Protein AF-A0A1V5NNU7-F1 (afdb_monomer_lite)

Secondary structure (DSSP, 8-state):
-B-TT-------HHHHHHHHHHHHHHTT-------PPP-BHHHHHHHS---EEE--SSS--EEGGGS---TT---EEE--TT---HHHHHHHHHTTPEEEES-SSPPPHHHHHHHHHHHHHHHHHT-

Radius of gyration: 15.11 Å; chains: 1; bounding box: 36×35×34 Å

Foldseek 3Di:
DDAPPADPDDPPQVVVQVVQVVVCVVVVNPDGDDDDDDDDLLVDLVPDDAAEEEFDDPDDAAAPLVDDDDPVDGDYHFAAQVTHDPVSVVSSVVSPHGYHYLDPDDDHRVRSVVSNVVSNVVNVVVD

Sequence (127 aa):
MICDRSERRATNHERFDKVIIAAMKQSMHAFKPVLNLQTDFRQYILNSAPGFIAHCMDTPKMPLKQFNFDPKGVSVLIGPEGDFTSEEVAFAVQNGWTAVSLGSSRLRTETAALVAVHTVNLLMDNS

Structure (mmCIF, N/CA/C/O backbone):
data_AF-A0A1V5NNU7-F1
#
_entry.id   AF-A0A1V5NNU7-F1
#
loop_
_atom_site.group_PDB
_atom_site.id
_atom_site.type_symbol
_atom_site.label_atom_id
_atom_site.label_alt_id
_atom_site.label_comp_id
_atom_site.label_asym_id
_atom_site.label_entity_id
_atom_site.label_seq_id
_atom_site.pdbx_PDB_ins_code
_atom_site.Cartn_x
_atom_site.Cartn_y
_atom_site.Cartn_z
_atom_site.occupancy
_atom_site.B_iso_or_equiv
_atom_site.auth_seq_id
_atom_site.auth_comp_id
_atom_site.auth_asym_id
_atom_site.auth_atom_id
_atom_site.pdbx_PDB_model_num
ATOM 1 N N . MET A 1 1 ? 6.171 -5.616 -5.724 1.00 84.62 1 MET A N 1
ATOM 2 C CA . MET A 1 1 ? 5.440 -6.860 -5.425 1.00 84.62 1 MET A CA 1
ATOM 3 C C . MET A 1 1 ? 4.953 -7.443 -6.735 1.00 84.62 1 MET A C 1
ATOM 5 O O . MET A 1 1 ? 4.526 -6.669 -7.584 1.00 84.62 1 MET A O 1
ATOM 9 N N . ILE A 1 2 ? 5.098 -8.749 -6.925 1.00 85.00 2 ILE A N 1
ATOM 10 C CA . ILE A 1 2 ? 4.621 -9.463 -8.111 1.00 85.00 2 ILE A CA 1
ATOM 11 C C . ILE A 1 2 ? 3.343 -10.191 -7.705 1.00 85.00 2 ILE A C 1
ATOM 13 O O . ILE A 1 2 ? 3.378 -11.041 -6.819 1.00 85.00 2 ILE A O 1
ATOM 17 N N . CYS A 1 3 ? 2.240 -9.818 -8.345 1.00 85.56 3 CYS A N 1
ATOM 18 C CA . CYS A 1 3 ? 0.917 -10.421 -8.170 1.00 85.56 3 CYS A CA 1
ATOM 19 C C . CYS A 1 3 ? 0.507 -11.126 -9.465 1.00 85.56 3 CYS A C 1
ATOM 21 O O . CYS A 1 3 ? 1.105 -10.879 -10.521 1.00 85.56 3 CYS A O 1
ATOM 23 N N . ASP A 1 4 ? -0.543 -11.937 -9.414 1.00 81.94 4 ASP A N 1
ATOM 24 C CA . ASP A 1 4 ? -1.016 -12.712 -10.566 1.00 81.94 4 ASP A CA 1
ATOM 25 C C . ASP A 1 4 ? -1.311 -11.823 -11.789 1.00 81.94 4 ASP A C 1
ATOM 27 O O . ASP A 1 4 ? -0.905 -12.118 -12.913 1.00 81.94 4 ASP A O 1
ATOM 31 N N . ARG A 1 5 ? -1.906 -10.648 -11.548 1.00 84.19 5 ARG A N 1
ATOM 32 C CA . ARG A 1 5 ? -2.291 -9.669 -12.579 1.00 84.19 5 ARG A CA 1
ATOM 33 C C . ARG A 1 5 ? -1.331 -8.485 -12.714 1.00 84.19 5 ARG A C 1
ATOM 35 O O . ARG A 1 5 ? -1.714 -7.422 -13.200 1.00 84.19 5 ARG A O 1
ATOM 42 N N . SER A 1 6 ? -0.094 -8.632 -12.245 1.00 79.31 6 SER A N 1
ATOM 43 C CA . SER A 1 6 ? 0.920 -7.581 -12.378 1.00 79.31 6 SER A CA 1
ATOM 44 C C . SER A 1 6 ? 1.554 -7.575 -13.772 1.00 79.31 6 SER A C 1
ATOM 46 O O . SER A 1 6 ? 1.871 -8.626 -14.334 1.00 79.31 6 SER A O 1
ATOM 48 N N . GLU A 1 7 ? 1.786 -6.385 -14.336 1.00 76.38 7 GLU A N 1
ATOM 49 C CA . GLU A 1 7 ? 2.614 -6.273 -15.537 1.00 76.38 7 GLU A CA 1
ATOM 50 C C . GLU A 1 7 ? 4.048 -6.710 -15.217 1.00 76.38 7 GLU A C 1
ATOM 52 O O . GLU A 1 7 ? 4.734 -6.117 -14.380 1.00 76.38 7 GLU A O 1
ATOM 57 N N . ARG A 1 8 ? 4.538 -7.733 -15.922 1.00 63.97 8 ARG A N 1
ATOM 58 C CA . ARG A 1 8 ? 5.916 -8.219 -15.781 1.00 63.97 8 ARG A CA 1
ATOM 59 C C . ARG A 1 8 ? 6.866 -7.367 -16.618 1.00 63.97 8 ARG A C 1
ATOM 61 O O . ARG A 1 8 ? 7.374 -7.803 -17.648 1.00 63.97 8 ARG A O 1
ATOM 68 N N . ARG A 1 9 ? 7.100 -6.129 -16.185 1.00 62.97 9 ARG A N 1
ATOM 69 C CA . ARG A 1 9 ? 8.203 -5.297 -16.686 1.00 62.97 9 ARG A CA 1
ATOM 70 C C . ARG A 1 9 ? 9.362 -5.337 -15.700 1.00 62.97 9 ARG A C 1
ATOM 72 O O . ARG A 1 9 ? 9.158 -5.247 -14.492 1.00 62.97 9 ARG A O 1
ATOM 79 N N . ALA A 1 10 ? 10.581 -5.450 -16.228 1.00 64.12 10 ALA A N 1
ATOM 80 C CA . ALA A 1 10 ? 11.787 -5.271 -15.434 1.00 64.12 10 ALA A CA 1
ATOM 81 C C . ALA A 1 10 ? 11.783 -3.847 -14.860 1.00 64.12 10 ALA A C 1
ATOM 83 O O . ALA A 1 10 ? 11.846 -2.863 -15.602 1.00 64.12 10 ALA A O 1
ATOM 84 N N . THR A 1 11 ? 11.660 -3.730 -13.539 1.00 68.38 11 THR A N 1
ATOM 85 C CA . THR A 1 11 ? 11.697 -2.431 -12.870 1.00 68.38 11 THR A CA 1
ATOM 86 C C . THR A 1 11 ? 13.098 -1.851 -13.016 1.00 68.38 11 THR A C 1
ATOM 88 O O . THR A 1 11 ? 14.067 -2.427 -12.524 1.00 68.38 11 THR A O 1
ATOM 91 N N . ASN A 1 12 ? 13.222 -0.696 -13.672 1.00 80.00 12 ASN A N 1
ATOM 92 C CA . ASN A 1 12 ? 14.491 0.025 -13.738 1.00 80.00 12 ASN A CA 1
ATOM 93 C C . ASN A 1 12 ? 14.757 0.697 -12.381 1.00 80.00 12 ASN A C 1
ATOM 95 O O . ASN A 1 12 ? 14.394 1.853 -12.156 1.00 80.00 12 ASN A O 1
ATOM 99 N N . HIS A 1 13 ? 15.331 -0.076 -11.460 1.00 84.31 13 HIS A N 1
ATOM 100 C CA . HIS A 1 13 ? 15.569 0.320 -10.075 1.00 84.31 13 HIS A CA 1
ATOM 101 C C . HIS A 1 13 ? 16.405 1.603 -9.978 1.00 84.31 13 HIS A C 1
ATOM 103 O O . HIS A 1 13 ? 16.052 2.513 -9.235 1.00 84.31 13 HIS A O 1
ATOM 109 N N . GLU A 1 14 ? 17.449 1.725 -10.802 1.00 86.94 14 GLU A N 1
ATOM 110 C CA . GLU A 1 14 ? 18.316 2.907 -10.836 1.00 86.94 14 GLU A CA 1
ATOM 111 C C . GLU A 1 14 ? 17.545 4.173 -11.241 1.00 86.94 14 GLU A C 1
ATOM 113 O O . GLU A 1 14 ? 17.728 5.246 -10.662 1.00 86.94 14 GLU A O 1
ATOM 118 N N . ARG A 1 15 ? 16.633 4.057 -12.216 1.00 89.69 15 ARG A N 1
ATOM 119 C CA . ARG A 1 15 ? 15.765 5.171 -12.615 1.00 89.69 15 ARG A CA 1
ATOM 120 C C . ARG A 1 15 ? 14.860 5.612 -11.464 1.00 89.69 15 ARG A C 1
ATOM 122 O O . ARG A 1 15 ? 14.734 6.813 -11.240 1.00 89.69 15 ARG A O 1
ATOM 129 N N . PHE A 1 16 ? 14.222 4.680 -10.758 1.00 89.69 16 PHE A N 1
ATOM 130 C CA . PHE A 1 16 ? 13.348 5.029 -9.633 1.00 89.69 16 PHE A CA 1
ATOM 131 C C . PHE A 1 16 ? 14.127 5.626 -8.462 1.00 89.69 16 PHE A C 1
ATOM 133 O O . PHE A 1 16 ? 13.660 6.594 -7.870 1.00 89.69 16 PHE A O 1
ATOM 140 N N . ASP A 1 17 ? 15.335 5.135 -8.187 1.00 90.69 17 ASP A N 1
ATOM 141 C CA . ASP A 1 17 ? 16.196 5.704 -7.150 1.00 90.69 17 ASP A CA 1
ATOM 142 C C . ASP A 1 17 ? 16.523 7.182 -7.427 1.00 90.69 17 ASP A C 1
ATOM 144 O O . ASP A 1 17 ? 16.389 8.036 -6.548 1.00 90.69 17 ASP A O 1
ATOM 148 N N . LYS A 1 18 ? 16.838 7.517 -8.688 1.00 92.69 18 LYS A N 1
ATOM 149 C CA . LYS A 1 18 ? 17.049 8.910 -9.123 1.00 92.69 18 LYS A CA 1
ATOM 150 C C . LYS A 1 18 ? 15.800 9.772 -8.934 1.00 92.69 18 LYS A C 1
ATOM 152 O O . LYS A 1 18 ? 15.919 10.914 -8.491 1.00 92.69 18 LYS A O 1
ATOM 157 N N . VAL A 1 19 ? 14.614 9.240 -9.242 1.00 92.19 19 VAL A N 1
ATOM 158 C CA . VAL A 1 19 ? 13.336 9.947 -9.036 1.00 92.19 19 VAL A CA 1
ATOM 159 C C . VAL A 1 19 ? 13.085 10.205 -7.549 1.00 92.19 19 VAL A C 1
ATOM 161 O O . VAL A 1 19 ? 12.740 11.328 -7.191 1.00 92.19 19 VAL A O 1
ATOM 164 N N . ILE A 1 20 ? 13.317 9.213 -6.683 1.00 91.19 20 ILE A N 1
ATOM 165 C CA . ILE A 1 20 ? 13.169 9.352 -5.226 1.00 91.19 20 ILE A CA 1
ATOM 166 C C . ILE A 1 20 ? 14.097 10.452 -4.702 1.00 91.19 20 ILE A C 1
ATOM 168 O O . ILE A 1 20 ? 13.642 11.367 -4.019 1.00 91.19 20 ILE A O 1
ATOM 172 N N . ILE A 1 21 ? 15.380 10.418 -5.076 1.00 91.31 21 ILE A N 1
ATOM 173 C CA . ILE A 1 21 ? 16.362 11.426 -4.653 1.00 91.31 21 ILE A CA 1
ATOM 174 C C . ILE A 1 21 ? 15.961 12.829 -5.132 1.00 91.31 21 ILE A C 1
ATOM 176 O O . ILE A 1 21 ? 16.080 13.794 -4.376 1.00 91.31 21 ILE A O 1
ATOM 180 N N . ALA A 1 22 ? 15.499 12.965 -6.377 1.00 92.50 22 ALA A N 1
ATOM 181 C CA . ALA A 1 22 ? 15.054 14.249 -6.912 1.00 92.50 22 ALA A CA 1
ATOM 182 C C . ALA A 1 22 ? 13.830 14.787 -6.154 1.00 92.50 22 ALA A C 1
ATOM 184 O O . ALA A 1 22 ? 13.823 15.957 -5.773 1.00 92.50 22 ALA A O 1
ATOM 185 N N . ALA A 1 23 ? 12.838 13.932 -5.884 1.00 89.12 23 ALA A N 1
ATOM 186 C CA . ALA A 1 23 ? 11.636 14.297 -5.141 1.00 89.12 23 ALA A CA 1
ATOM 187 C C . ALA A 1 23 ? 11.966 14.758 -3.715 1.00 89.12 23 ALA A C 1
ATOM 189 O O . ALA A 1 23 ? 11.508 15.821 -3.309 1.00 89.12 23 ALA A O 1
ATOM 190 N N . MET A 1 24 ? 12.823 14.026 -2.994 1.00 91.06 24 MET A N 1
ATOM 191 C CA . MET A 1 24 ? 13.263 14.407 -1.644 1.00 91.06 24 MET A CA 1
ATOM 192 C C . MET A 1 24 ? 13.935 15.779 -1.601 1.00 91.06 24 MET A C 1
ATOM 194 O O . MET A 1 24 ? 13.652 16.583 -0.716 1.00 91.06 24 MET A O 1
ATOM 198 N N . LYS A 1 25 ? 14.839 16.048 -2.555 1.00 88.88 25 LYS A N 1
ATOM 199 C CA . LYS A 1 25 ? 15.548 17.332 -2.638 1.00 88.88 25 LYS A CA 1
ATOM 200 C C . LYS A 1 25 ? 14.581 18.489 -2.878 1.00 88.88 25 LYS A C 1
ATOM 202 O O . LYS A 1 25 ? 14.775 19.557 -2.317 1.00 88.88 25 LYS A O 1
ATOM 207 N N . GLN A 1 26 ? 13.556 18.273 -3.702 1.00 92.00 26 GLN A N 1
ATOM 208 C CA . GLN A 1 26 ? 12.534 19.280 -3.994 1.00 92.00 26 GLN A CA 1
ATOM 209 C C . GLN A 1 26 ? 11.574 19.500 -2.819 1.00 92.00 26 GLN A C 1
ATOM 211 O O . GLN A 1 26 ? 11.156 20.627 -2.581 1.00 92.00 26 GLN A O 1
ATOM 216 N N . SER A 1 27 ? 11.245 18.448 -2.064 1.00 87.62 27 SER A N 1
ATOM 217 C CA . SER A 1 27 ? 10.344 18.525 -0.907 1.00 87.62 27 SER A CA 1
ATOM 218 C C . SER A 1 27 ? 11.048 18.819 0.423 1.00 87.62 27 SER A C 1
ATOM 220 O O . SER A 1 27 ? 10.395 18.808 1.465 1.00 87.62 27 SER A O 1
ATOM 222 N N . MET A 1 28 ? 12.364 19.070 0.405 1.00 85.00 28 MET A N 1
ATOM 223 C CA . MET A 1 28 ? 13.198 19.308 1.593 1.00 85.00 28 MET A CA 1
ATOM 224 C C . MET A 1 28 ? 13.087 18.200 2.656 1.00 85.00 28 MET A C 1
ATOM 226 O O . MET A 1 28 ? 13.238 18.443 3.852 1.00 85.00 28 MET A O 1
ATOM 230 N N . HIS A 1 29 ? 12.842 16.962 2.222 1.00 77.94 29 HIS A N 1
ATOM 231 C CA . HIS A 1 29 ? 12.754 15.806 3.108 1.00 77.94 29 HIS A CA 1
ATOM 232 C C . HIS A 1 29 ? 14.135 15.180 3.325 1.00 77.94 29 HIS A C 1
ATOM 234 O O . HIS A 1 29 ? 14.806 14.779 2.373 1.00 77.94 29 HIS A O 1
ATOM 240 N N . ALA A 1 30 ? 14.547 15.048 4.588 1.00 77.56 30 ALA A N 1
ATOM 241 C CA . ALA A 1 30 ? 15.842 14.465 4.951 1.00 77.56 30 ALA A CA 1
ATOM 242 C C . ALA A 1 30 ? 15.866 12.924 4.885 1.00 77.56 30 ALA A C 1
ATOM 244 O O . ALA A 1 30 ? 16.939 12.323 4.854 1.00 77.56 30 ALA A O 1
ATOM 245 N N . PHE A 1 31 ? 14.698 12.276 4.855 1.00 83.81 31 PHE A N 1
ATOM 246 C CA . PHE A 1 31 ? 14.579 10.819 4.856 1.00 83.81 31 PHE A CA 1
ATOM 247 C C . PHE A 1 31 ? 14.388 10.265 3.444 1.00 83.81 31 PHE A C 1
ATOM 249 O O . PHE A 1 31 ? 13.488 10.703 2.728 1.00 83.81 31 PHE A O 1
ATOM 256 N N . LYS A 1 32 ? 15.214 9.281 3.059 1.00 86.19 32 LYS A N 1
ATOM 257 C CA . LYS A 1 32 ? 15.089 8.563 1.784 1.00 86.19 32 LYS A CA 1
ATOM 258 C C . LYS A 1 32 ? 14.164 7.358 1.930 1.00 86.19 32 LYS A C 1
ATOM 260 O O . LYS A 1 32 ? 14.555 6.410 2.610 1.00 86.19 32 LYS A O 1
ATOM 265 N N . PRO A 1 33 ? 12.993 7.337 1.262 1.00 87.38 33 PRO A N 1
ATOM 266 C CA . PRO A 1 33 ? 12.182 6.131 1.168 1.00 87.38 33 PRO A CA 1
ATOM 267 C C . PRO A 1 33 ? 12.997 4.962 0.609 1.00 87.38 33 PRO A C 1
ATOM 269 O O . PRO A 1 33 ? 13.710 5.107 -0.387 1.00 87.38 33 PRO A O 1
ATOM 272 N N . VAL A 1 34 ? 12.880 3.796 1.243 1.00 90.31 34 VAL A N 1
ATOM 273 C CA . VAL A 1 34 ? 13.556 2.578 0.791 1.00 90.31 34 VAL A CA 1
ATOM 274 C C . VAL A 1 34 ? 12.795 1.994 -0.395 1.00 90.31 34 VAL A C 1
ATOM 276 O O . VAL A 1 34 ? 11.630 1.612 -0.277 1.00 90.31 34 VAL A O 1
ATOM 279 N N . LEU A 1 35 ? 13.466 1.895 -1.542 1.00 88.81 35 LEU A N 1
ATOM 280 C CA . LEU A 1 35 ? 12.959 1.165 -2.696 1.00 88.81 35 LEU A CA 1
ATOM 281 C C . LEU A 1 35 ? 13.372 -0.305 -2.574 1.00 88.81 35 LEU A C 1
ATOM 283 O O . LEU A 1 35 ? 14.539 -0.640 -2.747 1.00 88.81 35 LEU A O 1
ATOM 287 N N . ASN A 1 36 ? 12.421 -1.188 -2.277 1.00 88.81 36 ASN A N 1
ATOM 288 C CA . ASN A 1 36 ? 12.684 -2.626 -2.199 1.00 88.81 36 ASN A CA 1
ATOM 289 C C . ASN A 1 36 ? 12.695 -3.280 -3.589 1.00 88.81 36 ASN A C 1
ATOM 291 O O . ASN A 1 36 ? 12.045 -2.807 -4.528 1.00 88.81 36 ASN A O 1
ATOM 295 N N . LEU A 1 37 ? 13.414 -4.399 -3.715 1.00 87.00 37 LEU A N 1
ATOM 296 C CA . LEU A 1 37 ? 13.340 -5.250 -4.902 1.00 87.00 37 LEU A CA 1
ATOM 297 C C . LEU A 1 37 ? 11.945 -5.874 -5.047 1.00 87.00 37 LEU A C 1
ATOM 299 O O . LEU A 1 37 ? 11.139 -5.909 -4.115 1.00 87.00 37 LEU A O 1
ATOM 303 N N . GLN A 1 38 ? 11.640 -6.355 -6.250 1.00 86.06 38 GLN A N 1
ATOM 304 C CA . GLN A 1 38 ? 10.389 -7.061 -6.493 1.00 86.06 38 GLN A CA 1
ATOM 305 C C . GLN A 1 38 ? 10.380 -8.393 -5.731 1.00 86.06 38 GLN A C 1
ATOM 307 O O . GLN A 1 38 ? 11.209 -9.259 -5.988 1.00 86.06 38 GLN A O 1
ATOM 312 N N . THR A 1 39 ? 9.402 -8.556 -4.844 1.00 89.00 39 THR A N 1
ATOM 313 C CA . THR A 1 39 ? 9.124 -9.810 -4.125 1.00 89.00 39 THR A CA 1
ATOM 314 C C . THR A 1 39 ? 7.786 -10.387 -4.577 1.00 89.00 39 THR A C 1
ATOM 316 O O . THR A 1 39 ? 6.874 -9.628 -4.924 1.00 89.00 39 THR A O 1
ATOM 319 N N . ASP A 1 40 ? 7.662 -11.712 -4.564 1.00 92.88 40 ASP A N 1
ATOM 320 C CA . ASP A 1 40 ? 6.394 -12.420 -4.763 1.00 92.88 40 ASP A CA 1
ATOM 321 C C . ASP A 1 40 ? 5.359 -12.042 -3.687 1.00 92.88 40 ASP A C 1
ATOM 323 O O . ASP A 1 40 ? 5.706 -11.873 -2.515 1.00 92.88 40 ASP A O 1
ATOM 327 N N . PHE A 1 41 ? 4.087 -11.910 -4.079 1.00 94.31 41 PHE A N 1
ATOM 328 C CA . PHE A 1 41 ? 2.991 -11.552 -3.175 1.00 94.31 41 PHE A CA 1
ATOM 329 C C . PHE A 1 41 ? 2.894 -12.503 -1.977 1.00 94.31 41 PHE A C 1
ATOM 331 O O . PHE A 1 41 ? 2.893 -12.050 -0.833 1.00 94.31 41 PHE A O 1
ATOM 338 N N . ARG A 1 42 ? 2.862 -13.822 -2.205 1.00 94.75 42 ARG A N 1
ATOM 339 C CA . ARG A 1 42 ? 2.677 -14.796 -1.118 1.00 94.75 42 ARG A CA 1
ATOM 340 C C . ARG A 1 42 ? 3.869 -14.794 -0.175 1.00 94.75 42 ARG A C 1
ATOM 342 O O . ARG A 1 42 ? 3.681 -14.803 1.039 1.00 94.75 42 ARG A O 1
ATOM 349 N N . GLN A 1 43 ? 5.083 -14.727 -0.721 1.00 94.44 43 GLN A N 1
ATOM 350 C CA . GLN A 1 43 ? 6.289 -14.588 0.097 1.00 94.44 43 GLN A CA 1
ATOM 351 C C . GLN A 1 43 ? 6.261 -13.313 0.942 1.00 94.44 43 GLN A C 1
ATOM 353 O O . GLN A 1 43 ? 6.652 -13.349 2.104 1.00 94.44 43 GLN A O 1
ATOM 358 N N . TYR A 1 44 ? 5.799 -12.193 0.386 1.00 95.31 44 TYR A N 1
ATOM 359 C CA . TYR A 1 44 ? 5.707 -10.941 1.128 1.00 95.31 44 TYR A CA 1
ATOM 360 C C . TYR A 1 44 ? 4.713 -11.039 2.295 1.00 95.31 44 TYR A C 1
ATOM 362 O O . TYR A 1 44 ? 5.057 -10.654 3.412 1.00 95.31 44 TYR A O 1
ATOM 370 N N . ILE A 1 45 ? 3.525 -11.606 2.056 1.00 96.81 45 ILE A N 1
ATOM 371 C CA . ILE A 1 45 ? 2.487 -11.802 3.079 1.00 96.81 45 ILE A CA 1
ATOM 372 C C . ILE A 1 45 ? 2.992 -12.660 4.246 1.00 96.81 45 ILE A C 1
ATOM 374 O O . ILE A 1 45 ? 2.727 -12.320 5.394 1.00 96.81 45 ILE A O 1
ATOM 378 N N . LEU A 1 46 ? 3.733 -13.740 3.969 1.00 95.88 46 LEU A N 1
ATOM 379 C CA . LEU A 1 46 ? 4.222 -14.664 5.002 1.00 95.88 46 LEU A CA 1
ATOM 380 C C . LEU A 1 46 ? 5.393 -14.113 5.830 1.00 95.88 46 LEU A C 1
ATOM 382 O O . LEU A 1 46 ? 5.602 -14.560 6.953 1.00 95.88 46 LEU A O 1
ATOM 386 N N . ASN A 1 47 ? 6.171 -13.175 5.282 1.00 94.56 47 ASN A N 1
ATOM 387 C 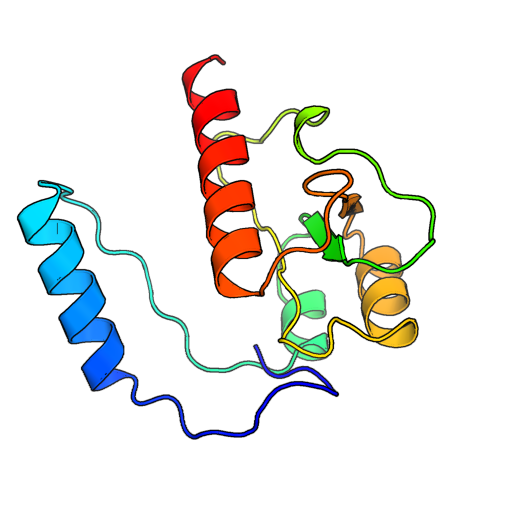CA . ASN A 1 47 ? 7.405 -12.682 5.907 1.00 94.56 47 ASN A CA 1
ATOM 388 C C . ASN A 1 47 ? 7.285 -11.264 6.493 1.00 94.56 47 ASN A C 1
ATOM 390 O O . ASN A 1 47 ? 8.276 -10.728 6.986 1.00 94.56 47 ASN A O 1
ATOM 394 N N . SER A 1 48 ? 6.106 -10.642 6.425 1.00 92.69 48 SER A N 1
ATOM 395 C CA . SER A 1 48 ? 5.886 -9.259 6.865 1.00 92.69 48 SER A CA 1
ATOM 396 C C . SER A 1 48 ? 4.880 -9.190 8.008 1.00 92.69 48 SER A C 1
ATOM 398 O O . SER A 1 48 ? 3.970 -10.012 8.096 1.00 92.69 48 SER A O 1
ATOM 400 N N . ALA A 1 49 ? 5.009 -8.172 8.862 1.00 93.06 49 ALA A N 1
ATOM 401 C CA . ALA A 1 49 ? 3.970 -7.861 9.836 1.00 93.06 49 ALA A CA 1
ATOM 402 C C . ALA A 1 49 ? 2.657 -7.514 9.100 1.00 93.06 49 ALA A C 1
ATOM 404 O O . ALA A 1 49 ? 2.705 -6.740 8.135 1.00 93.06 49 ALA A O 1
ATOM 405 N N . PRO A 1 50 ? 1.501 -8.063 9.520 1.00 94.00 50 PRO A N 1
ATOM 406 C CA . PRO A 1 50 ? 0.240 -7.787 8.851 1.00 94.00 50 PRO A CA 1
ATOM 407 C C . PRO A 1 50 ? -0.132 -6.305 8.903 1.00 94.00 50 PRO A C 1
ATOM 409 O O . PRO A 1 50 ? 0.058 -5.631 9.914 1.00 94.00 50 PRO A O 1
ATOM 412 N N . GLY A 1 51 ? -0.692 -5.814 7.803 1.00 95.38 51 GLY A N 1
ATOM 413 C CA . GLY A 1 51 ? -1.223 -4.462 7.688 1.00 95.38 51 GLY A CA 1
ATOM 414 C C . GLY A 1 51 ? -2.569 -4.467 6.976 1.00 95.38 51 GLY A C 1
ATOM 415 O O . GLY A 1 51 ? -3.439 -5.297 7.249 1.00 95.38 51 GLY A O 1
ATOM 416 N N . PHE A 1 52 ? -2.734 -3.556 6.026 1.00 97.19 52 PHE A N 1
ATOM 417 C CA . PHE A 1 52 ? -3.970 -3.378 5.273 1.00 97.19 52 PHE A CA 1
ATOM 418 C C . PHE A 1 52 ? -3.814 -3.810 3.817 1.00 97.19 52 PHE A C 1
ATOM 420 O O . PHE A 1 52 ? -2.758 -3.621 3.219 1.00 97.19 52 PHE A O 1
ATOM 427 N N . ILE A 1 53 ? -4.874 -4.353 3.222 1.00 97.31 53 ILE A N 1
ATOM 428 C CA . ILE A 1 53 ? -4.942 -4.678 1.795 1.00 97.31 53 ILE A CA 1
ATOM 429 C C . ILE A 1 53 ? -6.115 -3.934 1.158 1.00 97.31 53 ILE A C 1
ATOM 431 O O . ILE A 1 53 ? -7.275 -4.165 1.498 1.00 97.31 53 ILE A O 1
ATOM 435 N N . ALA A 1 54 ? -5.808 -3.005 0.253 1.00 96.44 54 ALA A N 1
ATOM 436 C CA . ALA A 1 54 ? -6.807 -2.237 -0.477 1.00 96.44 54 ALA A CA 1
ATOM 437 C C . ALA A 1 54 ? -7.143 -2.930 -1.802 1.00 96.44 54 ALA A C 1
ATOM 439 O O . ALA A 1 54 ? -6.252 -3.192 -2.610 1.00 96.44 54 ALA A O 1
ATOM 440 N N . HIS A 1 55 ? -8.429 -3.194 -2.034 1.00 93.94 55 HIS A N 1
ATOM 441 C CA . HIS A 1 55 ? -8.924 -3.815 -3.264 1.00 93.94 55 HIS A CA 1
ATOM 442 C C . HIS A 1 55 ? -10.305 -3.260 -3.655 1.00 93.94 55 HIS A C 1
ATOM 444 O O . HIS A 1 55 ? -11.043 -2.715 -2.828 1.00 93.94 55 HIS A O 1
ATOM 450 N N . CYS A 1 56 ? -10.689 -3.435 -4.918 1.00 89.56 56 CYS A N 1
ATOM 451 C CA . CYS A 1 56 ? -11.961 -2.961 -5.473 1.00 89.56 56 CYS A CA 1
ATOM 452 C C . CYS A 1 56 ? -13.075 -4.019 -5.455 1.00 89.56 56 CYS A C 1
ATOM 454 O O . CYS A 1 56 ? -14.224 -3.688 -5.740 1.00 89.56 56 CYS A O 1
ATOM 456 N N . MET A 1 57 ? -12.764 -5.278 -5.122 1.00 87.88 57 MET A N 1
ATOM 457 C CA . MET A 1 57 ? -13.760 -6.360 -5.057 1.00 87.88 57 MET A CA 1
ATOM 458 C C . MET A 1 57 ? -14.901 -6.076 -4.075 1.00 87.88 57 MET A C 1
ATOM 460 O O . MET A 1 57 ? -14.703 -5.428 -3.043 1.00 87.88 57 MET A O 1
ATOM 464 N N . ASP A 1 58 ? -16.087 -6.603 -4.382 1.00 86.38 58 ASP A N 1
ATOM 465 C CA . ASP A 1 58 ? -17.284 -6.489 -3.546 1.00 86.38 58 ASP A CA 1
ATOM 466 C C . ASP A 1 58 ? -17.299 -7.540 -2.425 1.00 86.38 58 ASP A C 1
ATOM 468 O O . ASP A 1 58 ? -18.107 -8.463 -2.387 1.00 86.38 58 ASP A O 1
ATOM 472 N N . THR A 1 59 ? -16.317 -7.436 -1.534 1.00 86.38 59 THR A N 1
ATOM 473 C CA . THR A 1 59 ? -16.225 -8.216 -0.297 1.00 86.38 59 THR A CA 1
ATOM 474 C C . THR A 1 59 ? -16.276 -7.276 0.912 1.00 86.38 59 THR A C 1
ATOM 476 O O . THR A 1 59 ? -16.042 -6.066 0.756 1.00 86.38 59 THR A O 1
ATOM 479 N N . PRO A 1 60 ? -16.591 -7.793 2.120 1.00 87.56 60 PRO A N 1
ATOM 480 C CA . PRO A 1 60 ? -16.586 -6.995 3.340 1.00 87.56 60 PRO A CA 1
ATOM 481 C C . PRO A 1 60 ? -15.242 -6.289 3.535 1.00 87.56 60 PRO A C 1
ATOM 483 O O . PRO A 1 60 ? -14.197 -6.928 3.633 1.00 87.56 60 PRO A O 1
ATOM 486 N N . LYS A 1 61 ? -15.285 -4.958 3.581 1.00 92.56 61 LYS A N 1
ATOM 487 C CA . LYS A 1 61 ? -14.119 -4.090 3.751 1.00 92.56 61 LYS A CA 1
ATOM 488 C C . LYS A 1 61 ? -14.511 -2.852 4.539 1.00 92.56 61 LYS A C 1
ATOM 490 O O . LYS A 1 61 ? -15.609 -2.323 4.363 1.00 92.56 61 LYS A O 1
ATOM 495 N N . MET A 1 62 ? -13.608 -2.381 5.389 1.00 93.81 62 MET A N 1
ATOM 496 C CA . MET A 1 62 ? -13.806 -1.152 6.157 1.00 93.81 62 MET A CA 1
ATOM 497 C C . MET A 1 62 ? -13.053 0.013 5.499 1.00 93.81 62 MET A C 1
ATOM 499 O O . MET A 1 62 ? -11.962 -0.190 4.966 1.00 93.81 62 MET A O 1
ATOM 503 N N . PRO A 1 63 ? -13.595 1.240 5.498 1.00 95.19 63 PRO A N 1
ATOM 504 C CA . PRO A 1 63 ? -12.849 2.408 5.044 1.00 95.19 63 PRO A CA 1
ATOM 505 C C . PRO A 1 63 ? -11.535 2.563 5.815 1.00 95.19 63 PRO A C 1
ATOM 507 O O . PRO A 1 63 ? -11.551 2.603 7.043 1.00 95.19 63 PRO A O 1
ATOM 510 N N . LEU A 1 64 ? -10.410 2.732 5.110 1.00 95.25 64 LEU A N 1
ATOM 511 C CA . LEU A 1 64 ? -9.085 2.889 5.734 1.00 95.25 64 LEU A CA 1
ATOM 512 C C . LEU A 1 64 ? -9.064 4.027 6.770 1.00 95.25 64 LEU A C 1
ATOM 514 O O . LEU A 1 64 ? -8.426 3.918 7.809 1.00 95.25 64 LEU A O 1
ATOM 518 N N . LYS A 1 65 ? -9.836 5.090 6.523 1.00 93.56 65 LYS A N 1
ATOM 519 C CA . LYS A 1 65 ? -9.965 6.250 7.417 1.00 93.56 65 LYS A CA 1
ATOM 520 C C . LYS A 1 65 ? -10.637 5.976 8.774 1.00 93.56 65 LYS A C 1
ATOM 522 O O . LYS A 1 65 ? -10.739 6.893 9.577 1.00 93.56 65 LYS A O 1
ATOM 527 N N . GLN A 1 66 ? -11.194 4.783 8.986 1.00 93.75 66 GLN A N 1
ATOM 528 C CA . GLN A 1 66 ? -11.826 4.393 10.254 1.00 93.75 66 GLN A CA 1
ATOM 529 C C . GLN A 1 66 ? -10.857 3.688 11.209 1.00 93.75 66 GLN A C 1
ATOM 531 O O . GLN A 1 66 ? -11.244 3.359 12.328 1.00 93.75 66 GLN A O 1
ATOM 536 N N . PHE A 1 67 ? -9.622 3.436 10.774 1.00 92.56 67 PHE A N 1
ATOM 537 C CA . PHE A 1 67 ? -8.610 2.778 11.584 1.00 92.56 67 PHE A CA 1
ATOM 538 C C . PHE A 1 67 ? -7.703 3.796 12.266 1.00 92.56 67 PHE A C 1
ATOM 540 O O . PHE A 1 67 ? -7.357 4.824 11.686 1.00 92.56 67 PHE A O 1
ATOM 547 N N . ASN A 1 68 ? -7.278 3.450 13.479 1.00 89.69 68 ASN A N 1
ATOM 548 C CA . ASN A 1 68 ? -6.159 4.103 14.141 1.00 89.69 68 ASN A CA 1
ATOM 549 C C . ASN A 1 68 ? -4.870 3.384 13.743 1.00 89.69 68 ASN A C 1
ATOM 551 O O . ASN A 1 68 ? -4.849 2.156 13.616 1.00 89.69 68 ASN A O 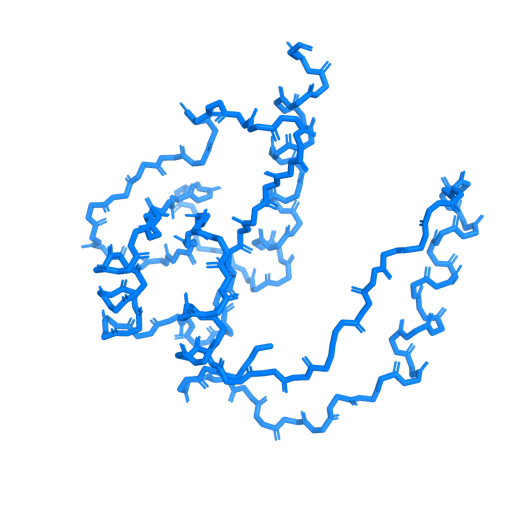1
ATOM 555 N N . PHE A 1 69 ? -3.804 4.149 13.555 1.00 89.19 69 PHE A N 1
ATOM 556 C CA . PHE A 1 69 ? -2.531 3.639 13.065 1.00 89.19 69 PHE A CA 1
ATOM 557 C C . PHE A 1 69 ? -1.490 3.579 14.177 1.00 89.19 69 PHE A C 1
ATOM 559 O O . PHE A 1 69 ? -1.442 4.458 15.034 1.00 89.19 69 PHE A O 1
ATOM 566 N N . ASP A 1 70 ? -0.653 2.539 14.156 1.00 85.81 70 ASP A N 1
ATOM 567 C CA . ASP A 1 70 ? 0.501 2.469 15.048 1.00 85.81 70 ASP A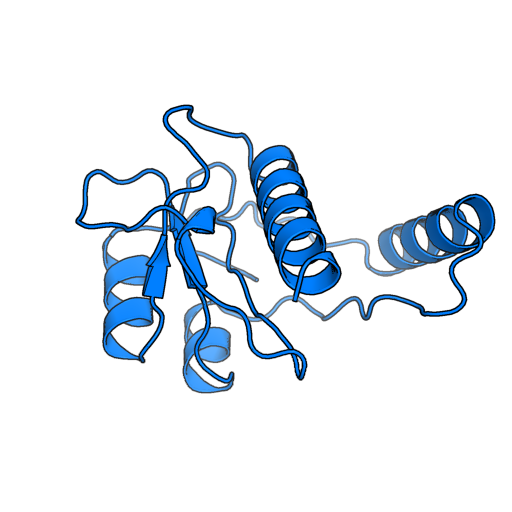 CA 1
ATOM 568 C C . ASP A 1 70 ? 1.549 3.495 14.577 1.00 85.81 70 ASP A C 1
ATOM 570 O O . ASP A 1 70 ? 2.013 3.401 13.434 1.00 85.81 70 ASP A O 1
ATOM 574 N N . PRO A 1 71 ? 1.968 4.449 15.430 1.00 82.81 71 PRO A N 1
ATOM 57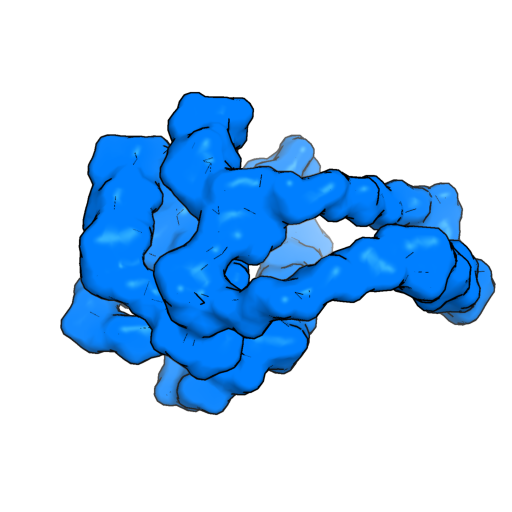5 C CA . PRO A 1 71 ? 3.003 5.419 15.079 1.00 82.81 71 PRO A CA 1
ATOM 576 C C . PRO A 1 71 ? 4.360 4.771 14.759 1.00 82.81 71 PRO A C 1
ATOM 578 O O . PRO A 1 71 ? 5.220 5.409 14.156 1.00 82.81 71 PRO A O 1
ATOM 581 N N . LYS A 1 72 ? 4.574 3.499 15.124 1.00 84.75 72 LYS A N 1
ATOM 582 C CA . LYS A 1 72 ? 5.770 2.735 14.737 1.00 84.75 72 LYS A CA 1
ATOM 583 C C . LYS A 1 72 ? 5.779 2.337 13.262 1.00 84.75 72 LYS A C 1
ATOM 585 O O . LYS A 1 72 ? 6.851 2.031 12.741 1.00 84.75 72 LYS A O 1
ATOM 590 N N . GLY A 1 73 ? 4.628 2.331 12.589 1.00 86.56 73 GLY A N 1
ATOM 591 C CA . GLY A 1 73 ? 4.549 2.098 11.151 1.00 86.56 73 GLY A CA 1
ATOM 592 C C . GLY A 1 73 ? 3.254 1.441 10.685 1.00 86.56 73 GLY A C 1
ATOM 593 O O . GLY A 1 73 ? 2.601 0.689 11.405 1.00 86.56 73 GLY A O 1
ATOM 594 N N . VAL A 1 74 ? 2.923 1.688 9.416 1.00 93.25 74 VAL A N 1
ATOM 595 C CA . VAL A 1 74 ? 1.741 1.146 8.739 1.00 93.25 74 VAL A CA 1
ATOM 596 C C . VAL A 1 74 ? 2.148 0.566 7.394 1.00 93.25 74 VAL A C 1
ATOM 598 O O . VAL A 1 74 ? 2.860 1.210 6.625 1.00 93.25 74 VAL A O 1
ATOM 601 N N . SER A 1 75 ? 1.651 -0.631 7.086 1.00 95.25 75 SER A N 1
ATOM 602 C CA . SER A 1 75 ? 1.772 -1.234 5.755 1.00 95.25 75 SER A CA 1
ATOM 603 C C . SER A 1 75 ? 0.414 -1.259 5.063 1.00 95.25 75 SER A C 1
ATOM 605 O O . SER A 1 75 ? -0.568 -1.719 5.644 1.00 95.25 75 SER A O 1
ATOM 607 N N . VAL A 1 76 ? 0.358 -0.788 3.816 1.00 96.44 76 VAL A N 1
ATOM 608 C CA . VAL A 1 76 ? -0.844 -0.840 2.971 1.00 96.44 76 VAL A CA 1
ATOM 609 C C . VAL A 1 76 ? -0.475 -1.441 1.617 1.00 96.44 76 VAL A C 1
ATOM 611 O O . VAL A 1 76 ? 0.388 -0.913 0.916 1.00 96.44 76 VAL A O 1
ATOM 614 N N . LEU A 1 77 ? -1.129 -2.537 1.236 1.00 96.56 77 LEU A N 1
ATOM 615 C CA . LEU A 1 77 ? -0.970 -3.167 -0.072 1.00 96.56 77 LEU A CA 1
ATOM 616 C C . LEU A 1 77 ? -1.943 -2.557 -1.065 1.00 96.56 77 LEU A C 1
ATOM 618 O O . LEU A 1 77 ? -3.145 -2.489 -0.809 1.00 96.56 77 LEU A O 1
ATOM 622 N N . ILE A 1 78 ? -1.402 -2.168 -2.214 1.00 95.50 78 ILE A N 1
ATOM 623 C CA . ILE A 1 78 ? -2.148 -1.663 -3.360 1.00 95.50 78 ILE A CA 1
ATOM 624 C C . ILE A 1 78 ? -1.962 -2.647 -4.511 1.00 95.50 78 ILE A C 1
ATOM 626 O O . ILE A 1 78 ? -0.831 -3.025 -4.831 1.00 95.50 78 ILE A O 1
ATOM 630 N N . GLY A 1 79 ? -3.074 -3.069 -5.109 1.00 91.25 79 GLY A N 1
ATOM 631 C CA . GLY A 1 79 ? -3.073 -4.005 -6.226 1.00 91.25 79 GLY A CA 1
ATOM 632 C C . GLY A 1 79 ? -2.516 -3.395 -7.520 1.00 91.25 79 GLY A C 1
ATOM 633 O O . GLY A 1 79 ? -2.465 -2.168 -7.671 1.00 91.25 79 GLY A O 1
ATOM 634 N N . PRO A 1 80 ? -2.105 -4.240 -8.482 1.00 89.12 80 PRO A N 1
ATOM 635 C CA . PRO A 1 80 ? -1.767 -3.796 -9.835 1.00 89.12 80 PRO A CA 1
ATOM 636 C C . PRO A 1 80 ? -3.015 -3.283 -10.580 1.00 89.12 80 PRO A C 1
ATOM 638 O O . PRO A 1 80 ? -4.124 -3.343 -10.057 1.00 89.12 80 PRO A O 1
ATOM 641 N N . GLU A 1 81 ? -2.866 -2.837 -11.830 1.00 84.44 81 GLU A N 1
ATOM 642 C CA . GLU A 1 81 ? -3.984 -2.307 -12.638 1.00 84.44 81 GLU A CA 1
ATOM 643 C C . GLU A 1 81 ? -5.157 -3.310 -12.780 1.00 84.44 81 GLU A C 1
ATOM 645 O O . GLU A 1 81 ? -6.327 -2.923 -12.836 1.00 84.44 81 GLU A O 1
ATOM 650 N N . GLY A 1 82 ? -4.851 -4.615 -12.788 1.00 83.25 82 GLY A N 1
ATOM 651 C CA . GLY A 1 82 ? -5.831 -5.712 -12.791 1.00 83.25 82 GLY A CA 1
ATOM 652 C C . GLY A 1 82 ? -6.429 -6.076 -11.422 1.00 83.25 82 GLY A C 1
ATOM 653 O O . GLY A 1 82 ? -7.230 -7.015 -11.354 1.00 83.25 82 GLY A O 1
ATOM 654 N N . ASP A 1 83 ? -6.058 -5.335 -10.375 1.00 89.31 83 ASP A N 1
ATOM 655 C CA . ASP A 1 83 ? -6.325 -5.585 -8.954 1.00 89.31 83 ASP A CA 1
ATOM 656 C C . ASP A 1 83 ? -5.772 -6.935 -8.452 1.00 89.31 83 ASP A C 1
ATOM 658 O O . ASP A 1 83 ? -5.254 -7.750 -9.223 1.00 89.31 83 ASP A O 1
ATOM 662 N N . PHE A 1 84 ? -5.850 -7.159 -7.142 1.00 93.62 84 PHE A N 1
ATOM 663 C CA . PHE A 1 84 ? -5.627 -8.476 -6.550 1.00 93.62 84 PHE A CA 1
ATOM 664 C C . PHE A 1 84 ? -6.724 -9.458 -6.972 1.00 93.62 84 PHE A C 1
ATOM 666 O O . PHE A 1 84 ? -7.874 -9.073 -7.214 1.00 93.62 84 PHE A O 1
ATOM 673 N N . THR A 1 85 ? -6.393 -10.746 -7.026 1.00 94.12 85 THR A N 1
ATOM 674 C CA . THR A 1 85 ? -7.413 -11.790 -7.188 1.00 94.12 85 THR A CA 1
ATOM 675 C C . THR A 1 85 ? -8.144 -12.062 -5.871 1.00 94.12 85 THR A C 1
ATOM 677 O O . THR A 1 85 ? -7.665 -11.722 -4.784 1.00 94.12 85 THR A O 1
ATOM 680 N N . SER A 1 86 ? -9.312 -12.706 -5.948 1.00 93.56 86 SER A N 1
ATOM 681 C CA . SER A 1 86 ? -10.058 -13.175 -4.773 1.00 93.56 86 SER A CA 1
ATOM 682 C C . SER A 1 86 ? -9.209 -14.079 -3.884 1.00 93.56 86 SER A C 1
ATOM 684 O O . SER A 1 86 ? -9.268 -13.980 -2.661 1.00 93.56 86 SER A O 1
ATOM 686 N N . GLU A 1 87 ? -8.382 -14.925 -4.495 1.00 94.88 87 GLU A N 1
ATOM 687 C CA . GLU A 1 87 ? -7.498 -15.863 -3.808 1.00 94.88 87 GLU A CA 1
ATOM 688 C C . GLU A 1 87 ? -6.347 -15.133 -3.112 1.00 94.88 87 GLU A C 1
ATOM 690 O O . GLU A 1 87 ? -5.990 -15.496 -1.995 1.00 94.88 87 GLU A O 1
ATOM 695 N N . GLU A 1 88 ? -5.782 -14.093 -3.734 1.00 96.12 88 GLU A N 1
ATOM 696 C CA . GLU A 1 88 ? -4.734 -13.261 -3.128 1.00 96.12 88 GLU A CA 1
ATOM 697 C C . GLU A 1 88 ? -5.260 -12.499 -1.907 1.00 96.12 88 GLU A C 1
ATOM 699 O O . GLU A 1 88 ? -4.627 -12.514 -0.850 1.00 96.12 88 GLU A O 1
ATOM 704 N N . VAL A 1 89 ? -6.447 -11.892 -2.013 1.00 95.75 89 VAL A N 1
ATOM 705 C CA . VAL A 1 89 ? -7.066 -11.191 -0.878 1.00 95.75 89 VAL A CA 1
ATOM 706 C C . VAL A 1 89 ? -7.450 -12.164 0.229 1.00 95.75 89 VAL A C 1
ATOM 708 O O . VAL A 1 89 ? -7.131 -11.909 1.389 1.00 95.75 89 VAL A O 1
ATOM 711 N N . ALA A 1 90 ? -8.069 -13.299 -0.104 1.00 95.75 90 ALA A N 1
ATOM 712 C CA . ALA A 1 90 ? -8.391 -14.325 0.882 1.00 95.75 90 ALA A CA 1
ATOM 713 C C . ALA A 1 90 ? -7.130 -14.836 1.595 1.00 95.75 90 ALA A C 1
ATOM 715 O O . ALA A 1 90 ? -7.129 -14.961 2.818 1.00 95.75 90 ALA A O 1
ATOM 716 N N . PHE A 1 91 ? -6.042 -15.067 0.855 1.00 97.00 91 PHE A N 1
ATOM 717 C CA . PHE A 1 91 ? -4.761 -15.487 1.418 1.00 97.00 91 PHE A CA 1
ATOM 718 C C . PHE A 1 91 ? -4.175 -14.438 2.369 1.00 97.00 91 PHE A C 1
ATOM 720 O O . PHE A 1 91 ? -3.738 -14.786 3.464 1.00 97.00 91 PHE A O 1
ATOM 727 N N . ALA A 1 92 ? -4.190 -13.157 1.995 1.00 97.12 92 ALA A N 1
ATOM 728 C CA . ALA A 1 92 ? -3.728 -12.084 2.872 1.00 97.12 92 ALA A CA 1
ATOM 729 C C . ALA A 1 92 ? -4.560 -12.013 4.161 1.00 97.12 92 ALA A C 1
ATOM 731 O O . ALA A 1 92 ? -3.997 -11.989 5.256 1.00 97.12 92 ALA A O 1
ATOM 732 N N . VAL A 1 93 ? -5.892 -12.047 4.044 1.00 96.38 93 VAL A N 1
ATOM 733 C CA . VAL A 1 93 ? -6.808 -11.987 5.195 1.00 96.38 93 VAL A CA 1
ATOM 734 C C . VAL A 1 93 ? -6.624 -13.183 6.132 1.00 96.38 93 VAL A C 1
ATOM 736 O O . VAL A 1 93 ? -6.566 -13.007 7.347 1.00 96.38 93 VAL A O 1
ATOM 739 N N . GLN A 1 94 ? -6.443 -14.392 5.590 1.00 97.06 94 GLN A N 1
ATOM 740 C CA . GLN A 1 94 ? -6.124 -15.588 6.382 1.00 97.06 94 GLN A CA 1
ATOM 741 C C . GLN A 1 94 ? -4.798 -15.465 7.149 1.00 97.06 94 GLN A C 1
ATOM 743 O O . GLN A 1 94 ? -4.641 -16.092 8.192 1.00 97.06 94 GLN A O 1
ATOM 748 N N . ASN A 1 95 ? -3.868 -14.637 6.668 1.00 97.62 95 ASN A N 1
ATOM 749 C CA . ASN A 1 95 ? -2.587 -14.343 7.316 1.00 97.62 95 ASN A CA 1
ATOM 750 C C . ASN A 1 95 ? -2.612 -13.027 8.121 1.00 97.62 95 ASN A C 1
ATOM 752 O O . ASN A 1 95 ? -1.570 -12.423 8.368 1.00 97.62 95 ASN A O 1
ATOM 756 N N . GLY A 1 96 ? -3.797 -12.566 8.533 1.00 96.38 96 GLY A N 1
ATOM 757 C CA . GLY A 1 96 ? -3.961 -11.446 9.464 1.00 96.38 96 GLY A CA 1
ATOM 758 C C . GLY A 1 96 ? -3.999 -10.056 8.827 1.00 96.38 96 GLY A C 1
ATOM 759 O O . GLY A 1 96 ? -4.060 -9.066 9.554 1.00 96.38 96 GLY A O 1
ATOM 760 N N . TRP A 1 97 ? -3.973 -9.947 7.496 1.00 97.00 97 TRP A N 1
ATOM 761 C CA . TRP A 1 97 ? -4.141 -8.655 6.826 1.00 97.00 97 TRP A CA 1
ATOM 762 C C . TRP A 1 97 ? -5.600 -8.197 6.868 1.00 97.00 97 TRP A C 1
ATOM 764 O O . TRP A 1 97 ? -6.529 -8.992 6.752 1.00 97.00 97 TRP A O 1
ATOM 774 N N . THR A 1 98 ? -5.816 -6.889 6.978 1.00 96.62 98 THR A N 1
ATOM 775 C CA . THR A 1 98 ? -7.164 -6.311 7.045 1.00 96.62 98 THR A CA 1
ATOM 776 C C . THR A 1 98 ? -7.583 -5.730 5.698 1.00 96.62 98 THR A C 1
ATOM 778 O O . THR A 1 98 ? -6.916 -4.846 5.160 1.00 96.62 98 THR A O 1
ATOM 781 N N . ALA A 1 99 ? -8.706 -6.201 5.152 1.00 96.69 99 ALA A N 1
ATOM 782 C CA . ALA A 1 99 ? -9.267 -5.685 3.906 1.00 96.69 99 ALA A CA 1
ATOM 783 C C . ALA A 1 99 ? -9.881 -4.288 4.093 1.00 96.69 99 ALA A C 1
ATOM 785 O O . ALA A 1 99 ? -10.724 -4.077 4.973 1.00 96.69 99 ALA A O 1
ATOM 786 N N . VAL A 1 100 ? -9.482 -3.337 3.244 1.00 96.75 100 VAL A N 1
ATOM 787 C CA . VAL A 1 100 ? -9.909 -1.933 3.346 1.00 96.75 100 VAL A CA 1
ATOM 788 C C . VAL A 1 100 ? -10.379 -1.335 2.025 1.00 96.75 100 VAL A C 1
ATOM 790 O O . VAL A 1 100 ? -9.969 -1.752 0.942 1.00 96.75 100 VAL A O 1
ATOM 793 N N . SER A 1 101 ? -11.225 -0.307 2.116 1.00 95.50 101 SER A N 1
ATOM 794 C CA . SER A 1 101 ? -11.571 0.570 0.993 1.00 95.50 101 SER A CA 1
ATOM 795 C C . SER A 1 101 ? -10.893 1.936 1.119 1.00 95.50 101 SER A C 1
ATOM 797 O O . SER A 1 101 ? -10.731 2.477 2.215 1.00 95.50 101 SER A O 1
ATOM 799 N N . LEU A 1 102 ? -10.526 2.520 -0.025 1.00 94.69 102 LEU A N 1
ATOM 800 C CA . LEU A 1 102 ? -9.974 3.881 -0.123 1.00 94.69 102 LEU A CA 1
ATOM 801 C C . LEU A 1 102 ? -11.028 4.922 -0.539 1.00 94.69 102 LEU A C 1
ATOM 803 O O . LEU A 1 102 ? -10.703 6.076 -0.800 1.00 94.69 102 LEU A O 1
ATOM 807 N N . GLY A 1 103 ? -12.296 4.517 -0.618 1.00 88.31 103 GLY A N 1
ATOM 808 C CA . GLY A 1 103 ? -13.406 5.344 -1.081 1.00 88.31 103 GLY A CA 1
ATOM 809 C C . GLY A 1 103 ? -14.432 4.535 -1.870 1.00 88.31 103 GLY A C 1
ATOM 810 O O . GLY A 1 103 ? -14.333 3.313 -1.973 1.00 88.31 103 GLY A O 1
ATOM 811 N N . SER A 1 104 ? -15.429 5.232 -2.415 1.00 83.31 104 SER A N 1
ATOM 812 C CA . SER A 1 104 ? -16.472 4.659 -3.278 1.00 83.31 104 SER A CA 1
ATOM 813 C C . SER A 1 104 ? -16.054 4.554 -4.747 1.00 83.31 104 SER A C 1
ATOM 815 O O . SER A 1 104 ? -16.637 3.779 -5.500 1.00 83.31 104 SER A O 1
ATOM 817 N N . SER A 1 105 ? -15.054 5.331 -5.163 1.00 86.62 105 SER A N 1
ATOM 818 C CA . SER A 1 105 ? -14.566 5.351 -6.540 1.00 86.62 105 SER A CA 1
ATOM 819 C C . SER A 1 105 ? -13.506 4.283 -6.776 1.00 86.62 105 SER A C 1
ATOM 821 O O . SER A 1 105 ? -12.647 4.037 -5.930 1.00 86.62 105 SER A O 1
ATOM 823 N N . ARG A 1 106 ? -13.507 3.712 -7.982 1.00 87.38 106 ARG A N 1
ATOM 824 C CA . ARG A 1 106 ? -12.393 2.895 -8.467 1.00 87.38 106 ARG A CA 1
ATOM 825 C C . ARG A 1 106 ? -11.211 3.806 -8.806 1.00 87.38 106 ARG A C 1
ATOM 827 O O . ARG A 1 106 ? -11.337 4.689 -9.653 1.00 87.38 106 ARG A O 1
ATOM 834 N N . LEU A 1 107 ? -10.078 3.592 -8.144 1.00 90.06 107 LEU A N 1
ATOM 835 C CA . LEU A 1 107 ? -8.845 4.358 -8.338 1.00 90.06 107 LEU A CA 1
ATOM 836 C C . LEU A 1 107 ? -7.856 3.560 -9.199 1.00 90.06 107 LEU A C 1
ATOM 838 O O . LEU A 1 107 ? -7.817 2.334 -9.116 1.00 90.06 107 LEU A O 1
ATOM 842 N N . ARG A 1 108 ? -7.046 4.255 -10.008 1.00 91.00 108 ARG A N 1
ATOM 843 C CA . ARG A 1 108 ? -5.852 3.661 -10.641 1.00 91.00 108 ARG A CA 1
ATOM 844 C C . ARG A 1 108 ? -4.811 3.329 -9.570 1.00 91.00 108 ARG A C 1
ATOM 846 O O . ARG A 1 108 ? -4.825 3.959 -8.509 1.00 91.00 108 ARG A O 1
ATOM 853 N N . THR A 1 109 ? -3.900 2.395 -9.847 1.00 90.75 109 THR A N 1
ATOM 854 C CA . THR A 1 109 ? -2.886 1.928 -8.882 1.00 90.75 109 THR A CA 1
ATOM 855 C C . THR A 1 109 ? -2.101 3.081 -8.242 1.00 90.75 109 THR A C 1
ATOM 857 O O . THR A 1 109 ? -1.979 3.141 -7.019 1.00 90.75 109 THR A O 1
ATOM 860 N N . GLU A 1 110 ? -1.626 4.049 -9.026 1.00 91.38 110 GLU A N 1
ATOM 861 C CA . GLU A 1 110 ? -0.844 5.181 -8.516 1.00 91.38 110 GLU A CA 1
ATOM 862 C C . GLU A 1 110 ? -1.691 6.129 -7.658 1.00 91.38 110 GLU A C 1
ATOM 864 O O . GLU A 1 110 ? -1.240 6.613 -6.619 1.00 91.38 110 GLU A O 1
ATOM 869 N N . THR A 1 111 ? -2.940 6.376 -8.062 1.00 94.06 111 THR A N 1
ATOM 870 C CA . THR A 1 111 ? -3.872 7.217 -7.298 1.00 94.06 111 THR A CA 1
ATOM 871 C C . THR A 1 111 ? -4.259 6.551 -5.982 1.00 94.06 111 THR A C 1
ATOM 873 O O . THR A 1 111 ? -4.307 7.220 -4.954 1.00 94.06 111 THR A O 1
ATOM 876 N N . ALA A 1 112 ? -4.490 5.237 -5.988 1.00 94.62 112 ALA A N 1
ATOM 877 C CA . ALA A 1 112 ? -4.763 4.461 -4.784 1.00 94.62 112 ALA A CA 1
ATOM 878 C C . ALA A 1 112 ? -3.594 4.544 -3.792 1.00 94.62 112 ALA A C 1
ATOM 880 O O . ALA A 1 112 ? -3.814 4.814 -2.612 1.00 94.62 112 ALA A O 1
ATOM 881 N N . ALA A 1 113 ? -2.354 4.399 -4.272 1.00 94.06 113 ALA A N 1
ATOM 882 C CA . ALA A 1 113 ? -1.165 4.555 -3.438 1.00 94.06 113 ALA A CA 1
ATOM 883 C C . ALA A 1 113 ? -1.073 5.958 -2.815 1.00 94.06 113 ALA A C 1
ATOM 885 O O . ALA A 1 113 ? -0.848 6.077 -1.611 1.00 94.06 113 ALA A O 1
ATOM 886 N N . LEU A 1 114 ? -1.317 7.015 -3.599 1.00 94.88 114 LEU A N 1
ATOM 887 C CA . LEU A 1 114 ? -1.299 8.388 -3.091 1.00 94.88 114 LEU A CA 1
ATOM 888 C C . LEU A 1 114 ? -2.397 8.636 -2.044 1.00 94.88 114 LEU A C 1
ATOM 890 O O . LEU A 1 114 ? -2.123 9.222 -0.999 1.00 94.88 114 LEU A O 1
ATOM 894 N N . VAL A 1 115 ? -3.622 8.164 -2.295 1.00 96.06 115 VAL A N 1
ATOM 895 C CA . VAL A 1 115 ? -4.751 8.294 -1.358 1.00 96.06 115 VAL A CA 1
ATOM 896 C C . VAL A 1 115 ? -4.474 7.549 -0.055 1.00 96.06 115 VAL A C 1
ATOM 898 O O . VAL A 1 115 ? -4.748 8.088 1.016 1.00 96.06 115 VAL A O 1
ATOM 901 N N . ALA A 1 116 ? -3.908 6.342 -0.126 1.00 95.94 116 ALA A N 1
ATOM 902 C CA . ALA A 1 116 ? -3.549 5.561 1.053 1.00 95.94 116 ALA A CA 1
ATOM 903 C C . ALA A 1 116 ? -2.501 6.287 1.907 1.00 95.94 116 ALA A C 1
ATOM 905 O O . ALA A 1 116 ? -2.736 6.510 3.093 1.00 95.94 116 ALA A O 1
ATOM 906 N N . VAL A 1 117 ? -1.390 6.718 1.297 1.00 94.31 117 VAL A N 1
ATOM 907 C CA . VAL A 1 117 ? -0.319 7.448 1.996 1.00 94.31 117 VAL A CA 1
ATOM 908 C C . VAL A 1 117 ? -0.850 8.740 2.612 1.00 94.31 117 VAL A C 1
ATOM 910 O O . VAL A 1 117 ? -0.596 9.007 3.783 1.00 94.31 117 VAL A O 1
ATOM 913 N N . HIS A 1 118 ? -1.629 9.519 1.858 1.00 94.62 118 HIS A N 1
ATOM 914 C CA . HIS A 1 118 ? -2.206 10.763 2.359 1.00 94.62 118 HIS A CA 1
ATOM 915 C C . HIS A 1 118 ? -3.160 10.529 3.535 1.00 94.62 118 HIS A C 1
ATOM 917 O O . HIS A 1 118 ? -3.072 11.232 4.537 1.00 94.62 118 HIS A O 1
ATOM 923 N N . THR A 1 119 ? -4.041 9.529 3.435 1.00 94.56 119 THR A N 1
ATOM 924 C CA . THR A 1 119 ? -5.007 9.196 4.496 1.00 94.56 119 THR A CA 1
ATOM 925 C C . THR A 1 119 ? -4.292 8.780 5.776 1.00 94.56 119 THR A C 1
ATOM 927 O O . THR A 1 119 ? -4.648 9.253 6.852 1.00 94.56 119 THR A O 1
ATOM 930 N N . VAL A 1 120 ? -3.270 7.925 5.664 1.00 93.94 120 VAL A N 1
ATOM 931 C CA . VAL A 1 120 ? -2.466 7.493 6.814 1.00 93.94 120 VAL A CA 1
ATOM 932 C C . VAL A 1 120 ? -1.743 8.684 7.441 1.00 93.94 120 VAL A C 1
ATOM 934 O O . VAL A 1 120 ? -1.847 8.875 8.648 1.00 93.94 120 VAL A O 1
ATOM 937 N N . ASN A 1 121 ? -1.072 9.514 6.636 1.00 91.06 121 ASN A N 1
ATOM 938 C CA . ASN A 1 121 ? -0.337 10.670 7.147 1.00 91.06 121 ASN A CA 1
ATOM 939 C C . ASN A 1 121 ? -1.261 11.667 7.856 1.00 91.06 121 ASN A C 1
ATOM 941 O O . ASN A 1 121 ? -0.982 12.075 8.974 1.00 91.06 121 ASN A O 1
ATOM 945 N N . LEU A 1 122 ? -2.406 11.993 7.247 1.00 91.69 122 LEU A N 1
ATOM 946 C CA . LEU A 1 122 ? -3.387 12.906 7.833 1.00 91.69 122 LEU A CA 1
ATOM 947 C C . LEU A 1 122 ? -3.906 12.409 9.189 1.00 91.69 122 LEU A C 1
ATOM 949 O O . LEU A 1 122 ? -4.151 13.212 10.082 1.00 91.69 122 LEU A O 1
ATOM 953 N N . LEU A 1 123 ? -4.114 11.103 9.346 1.00 90.81 123 LEU A N 1
ATOM 954 C CA . LEU A 1 123 ? -4.620 10.545 10.599 1.00 90.81 123 LEU A CA 1
ATOM 955 C C . LEU A 1 123 ? -3.526 10.418 11.665 1.00 90.81 123 LEU A C 1
ATOM 957 O O . LEU A 1 123 ? -3.820 10.621 12.840 1.00 90.81 123 LEU A O 1
ATOM 961 N N . MET A 1 124 ? -2.276 10.156 11.273 1.00 87.00 124 MET A N 1
ATOM 962 C CA . MET A 1 124 ? -1.145 10.144 12.208 1.00 87.00 124 MET A CA 1
ATOM 963 C C . MET A 1 124 ? -0.738 11.549 12.673 1.00 87.00 124 MET A C 1
ATOM 965 O O . MET A 1 124 ? -0.400 11.706 13.838 1.00 87.00 124 MET A O 1
ATOM 969 N N . ASP A 1 125 ? -0.838 12.571 11.818 1.00 78.94 125 ASP A N 1
ATOM 970 C CA . ASP A 1 125 ? -0.545 13.968 12.188 1.00 78.94 125 ASP A CA 1
ATOM 971 C C . ASP A 1 125 ? -1.569 14.555 13.183 1.00 78.94 125 ASP A C 1
ATOM 973 O O . ASP A 1 125 ? -1.278 15.522 13.884 1.00 78.94 125 ASP A O 1
ATOM 977 N N . ASN A 1 126 ? -2.777 13.985 13.236 1.00 58.88 126 ASN A N 1
ATOM 978 C CA . ASN A 1 126 ? -3.861 14.408 14.129 1.00 58.88 126 ASN A CA 1
ATOM 979 C C . ASN A 1 126 ? -3.964 13.560 15.417 1.00 58.88 126 ASN A C 1
ATOM 981 O O . ASN A 1 126 ? -4.970 13.674 16.121 1.00 58.88 126 ASN A O 1
ATOM 985 N N . SER A 1 127 ? -2.976 12.698 15.701 1.00 53.16 127 SER A N 1
ATOM 986 C CA . SER A 1 127 ? -2.9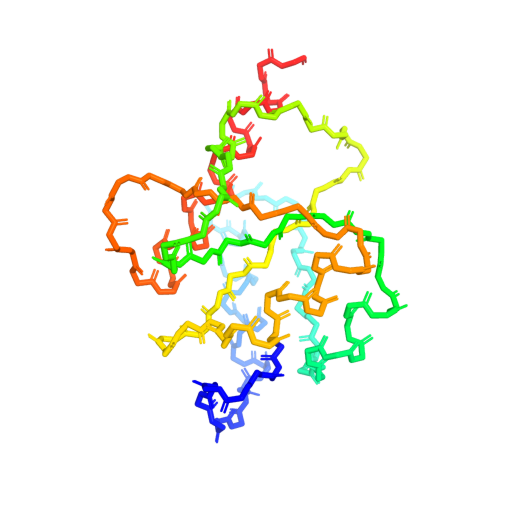53 11.778 16.855 1.00 53.16 127 SER A CA 1
ATOM 987 C C . SER A 1 127 ? -1.939 12.178 17.925 1.00 53.16 127 SE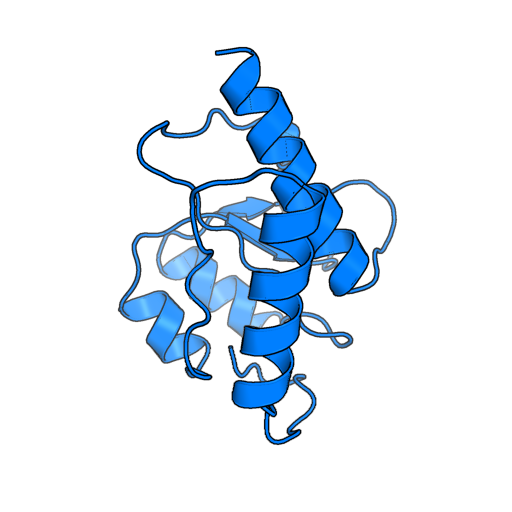R A C 1
ATOM 989 O O . SER A 1 127 ? -0.860 12.696 17.565 1.00 53.16 127 SER A O 1
#

pLDDT: mean 89.53, std 7.91, range [53.16, 97.62]